Protein AF-A0A946VDC5-F1 (afdb_monomer)

Structure (mmCIF, N/CA/C/O backbone):
data_AF-A0A946VDC5-F1
#
_entry.id   AF-A0A946VDC5-F1
#
loop_
_atom_site.group_PDB
_atom_site.id
_atom_site.type_symbol
_atom_site.label_atom_id
_atom_site.label_alt_id
_atom_site.label_comp_id
_atom_site.label_asym_id
_atom_site.label_entity_id
_atom_site.label_seq_id
_atom_site.pdbx_PDB_ins_code
_atom_site.Cartn_x
_atom_site.Cartn_y
_atom_site.Cartn_z
_atom_site.occupancy
_atom_site.B_iso_or_equiv
_atom_site.auth_seq_id
_atom_site.auth_comp_id
_atom_site.auth_asym_id
_atom_site.auth_atom_id
_atom_site.pdbx_PDB_model_num
ATOM 1 N N . MET A 1 1 ? 61.699 47.062 -9.797 1.00 37.25 1 MET A N 1
ATOM 2 C CA . MET A 1 1 ? 61.789 45.603 -10.029 1.00 37.25 1 MET A CA 1
ATOM 3 C C . MET A 1 1 ? 60.376 45.129 -10.328 1.00 37.25 1 MET A C 1
ATOM 5 O O . MET A 1 1 ? 59.584 45.010 -9.405 1.00 37.25 1 MET A O 1
ATOM 9 N N . ASN A 1 2 ? 60.019 44.989 -11.607 1.00 39.00 2 ASN A N 1
ATOM 10 C CA . ASN A 1 2 ? 58.638 44.727 -12.025 1.00 39.00 2 ASN A CA 1
ATOM 11 C C . ASN A 1 2 ? 58.516 43.249 -12.410 1.00 39.00 2 ASN A C 1
ATOM 13 O O . ASN A 1 2 ? 58.956 42.855 -13.488 1.00 39.00 2 ASN A O 1
ATOM 17 N N . ASN A 1 3 ? 57.945 42.431 -11.525 1.00 44.50 3 ASN A N 1
ATOM 18 C CA . ASN A 1 3 ? 57.662 41.027 -11.818 1.00 44.50 3 ASN A CA 1
ATOM 19 C C . ASN A 1 3 ? 56.401 40.931 -12.686 1.00 44.50 3 ASN A C 1
ATOM 21 O O . ASN A 1 3 ? 55.282 41.086 -12.205 1.00 44.50 3 ASN A O 1
ATOM 25 N N . SER A 1 4 ? 56.595 40.684 -13.982 1.00 39.22 4 SER A N 1
ATOM 26 C CA . SER A 1 4 ? 55.521 40.372 -14.924 1.00 39.22 4 SER A CA 1
ATOM 27 C C . SER A 1 4 ? 55.110 38.909 -14.742 1.00 39.22 4 SER A C 1
ATOM 29 O O . SER A 1 4 ? 55.832 37.992 -15.138 1.00 39.22 4 SER A O 1
ATOM 31 N N . VAL A 1 5 ? 53.964 38.681 -14.097 1.00 51.84 5 VAL A N 1
ATOM 32 C CA . VAL A 1 5 ? 53.366 37.347 -13.970 1.00 51.84 5 VAL A CA 1
ATOM 33 C C . VAL A 1 5 ? 52.795 36.960 -15.332 1.00 51.84 5 VAL A C 1
ATOM 35 O O . VAL A 1 5 ? 51.752 37.462 -15.749 1.00 51.84 5 VAL A O 1
ATOM 38 N N . LYS A 1 6 ? 53.490 36.074 -16.050 1.00 48.25 6 LYS A N 1
ATOM 39 C CA . LYS A 1 6 ? 52.964 35.464 -17.274 1.00 48.25 6 LYS A CA 1
ATOM 40 C C . LYS A 1 6 ? 51.801 34.552 -16.887 1.00 48.25 6 LYS A C 1
ATOM 42 O O . LYS A 1 6 ? 52.015 33.469 -16.350 1.00 48.25 6 LYS A O 1
ATOM 47 N N . GLN A 1 7 ? 50.573 34.992 -17.146 1.00 50.19 7 GLN A N 1
ATOM 48 C CA . GLN A 1 7 ? 49.393 34.138 -17.051 1.00 50.19 7 GLN A CA 1
ATOM 49 C C . GLN A 1 7 ? 49.477 33.081 -18.153 1.00 50.19 7 GLN A C 1
ATOM 51 O O . GLN A 1 7 ? 49.134 33.327 -19.308 1.00 50.19 7 GLN A O 1
ATOM 56 N N . GLN A 1 8 ? 49.985 31.903 -17.806 1.00 52.81 8 GLN A N 1
ATOM 57 C CA . GLN A 1 8 ? 49.934 30.746 -18.681 1.00 52.81 8 GLN A CA 1
ATOM 58 C C . GLN A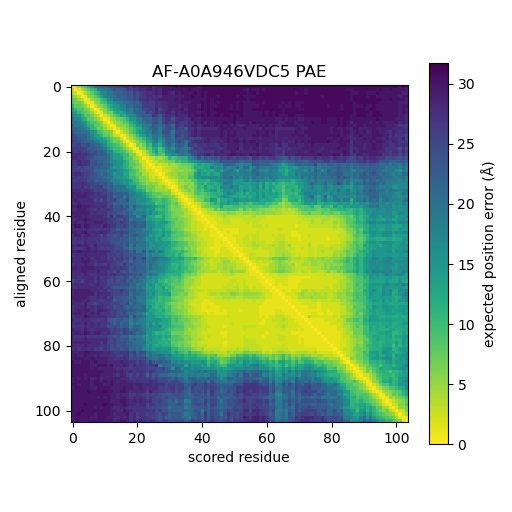 1 8 ? 48.535 30.147 -18.553 1.00 52.81 8 GLN A C 1
ATOM 60 O O . GLN A 1 8 ? 48.248 29.362 -17.653 1.00 52.81 8 GLN A O 1
ATOM 65 N N . THR A 1 9 ? 47.630 30.577 -19.427 1.00 52.41 9 THR A N 1
ATOM 66 C CA . THR A 1 9 ? 46.324 29.946 -19.587 1.00 52.41 9 THR A CA 1
ATOM 67 C C . THR A 1 9 ? 46.551 28.505 -20.030 1.00 52.41 9 THR A C 1
ATOM 69 O O . THR A 1 9 ? 46.950 28.237 -21.165 1.00 52.41 9 THR A O 1
ATOM 72 N N . ALA A 1 10 ? 46.334 27.557 -19.117 1.00 56.66 10 ALA A N 1
ATOM 73 C CA . ALA A 1 10 ? 46.236 26.150 -19.464 1.00 56.66 10 ALA A CA 1
ATOM 74 C C . ALA A 1 10 ? 45.034 25.999 -20.403 1.00 56.66 10 ALA A C 1
ATOM 76 O O . ALA A 1 10 ? 43.876 25.975 -19.988 1.00 56.66 10 ALA A O 1
ATOM 77 N N . ARG A 1 11 ? 45.308 25.996 -21.707 1.00 54.72 11 ARG A N 1
ATOM 78 C CA . ARG A 1 11 ? 44.316 25.742 -22.742 1.00 54.72 11 ARG A CA 1
ATOM 79 C C . ARG A 1 11 ? 43.963 24.265 -22.629 1.00 54.72 11 ARG A C 1
ATOM 81 O O . ARG A 1 11 ? 44.677 23.427 -23.171 1.00 54.72 11 ARG A O 1
ATOM 88 N N . ASN A 1 12 ? 42.911 23.951 -21.877 1.00 59.16 12 ASN A N 1
ATOM 89 C CA . ASN A 1 12 ? 42.345 22.607 -21.830 1.00 59.16 12 ASN A CA 1
ATOM 90 C C . ASN A 1 12 ? 41.986 22.215 -23.270 1.00 59.16 12 ASN A C 1
ATOM 92 O O . ASN A 1 12 ? 41.022 22.719 -23.846 1.00 59.16 12 ASN A O 1
ATOM 96 N N . ARG A 1 13 ? 42.836 21.402 -23.904 1.00 56.50 13 ARG A N 1
ATOM 97 C CA . ARG A 1 13 ? 42.658 20.945 -25.284 1.00 56.50 13 ARG A CA 1
ATOM 98 C C . ARG A 1 13 ? 41.669 19.786 -25.257 1.00 56.50 13 ARG A C 1
ATOM 100 O O . ARG A 1 13 ? 42.049 18.637 -25.071 1.00 56.50 13 ARG A O 1
ATOM 107 N N . PHE A 1 14 ? 40.392 20.103 -25.439 1.00 57.94 14 PHE A N 1
ATOM 108 C CA . PHE A 1 14 ? 39.330 19.102 -25.586 1.00 57.94 14 PHE A CA 1
ATOM 109 C C . PHE A 1 14 ? 39.381 18.376 -26.942 1.00 57.94 14 PHE A C 1
ATOM 111 O O . PHE A 1 14 ? 38.714 17.366 -27.117 1.00 57.94 14 PHE A O 1
ATOM 118 N N . GLU A 1 15 ? 40.212 18.842 -27.880 1.00 59.44 15 GLU A N 1
ATOM 119 C CA . GLU A 1 15 ? 40.363 18.309 -29.246 1.00 59.44 15 GLU A CA 1
ATOM 120 C C . GLU A 1 15 ? 40.812 16.833 -29.304 1.00 59.44 15 GLU A C 1
ATOM 122 O O . GLU A 1 15 ? 40.654 16.189 -30.335 1.00 59.44 15 GLU A O 1
ATOM 127 N N . GLY A 1 16 ? 41.362 16.287 -28.210 1.00 54.44 16 GLY A N 1
ATOM 128 C CA . GLY A 1 16 ? 41.743 14.872 -28.089 1.00 54.44 16 GLY A CA 1
ATOM 129 C C . GLY A 1 16 ? 40.732 13.998 -27.342 1.00 54.44 16 GLY A C 1
ATOM 130 O O . GLY A 1 16 ? 40.897 12.780 -27.295 1.00 54.44 16 GLY A O 1
ATOM 131 N N . LEU A 1 17 ? 39.681 14.586 -26.764 1.00 57.97 17 LEU A N 1
ATOM 132 C CA . LEU A 1 17 ? 38.587 13.839 -26.151 1.00 57.97 17 LEU A CA 1
ATOM 133 C C . LEU A 1 17 ? 37.594 13.471 -27.249 1.00 57.97 17 LEU A C 1
ATOM 135 O O . LEU A 1 17 ? 36.460 13.941 -27.281 1.00 57.97 17 LEU A O 1
ATOM 139 N N . ASN A 1 18 ? 38.038 12.601 -28.158 1.00 53.19 18 ASN A N 1
ATOM 140 C CA . ASN A 1 18 ? 37.110 11.763 -28.894 1.00 53.19 18 ASN A CA 1
ATOM 141 C C . ASN A 1 18 ? 36.361 10.953 -27.837 1.00 53.19 18 ASN A C 1
ATOM 143 O O . ASN A 1 18 ? 36.838 9.914 -27.380 1.00 53.19 18 ASN A O 1
ATOM 147 N N . TRP A 1 19 ? 35.197 11.447 -27.422 1.00 52.00 19 TRP A N 1
ATOM 148 C CA . TRP A 1 19 ? 34.169 10.610 -26.839 1.00 52.00 19 TRP A CA 1
ATOM 149 C C . TRP A 1 19 ? 33.765 9.631 -27.939 1.00 52.00 19 TRP A C 1
ATOM 151 O O . TRP A 1 19 ? 32.825 9.855 -28.698 1.00 52.00 19 TRP A O 1
ATOM 161 N N . ILE A 1 20 ? 34.561 8.572 -28.096 1.00 60.50 20 ILE A N 1
ATOM 162 C CA . ILE A 1 20 ? 34.152 7.387 -28.824 1.00 60.50 20 ILE A CA 1
ATOM 163 C C . ILE A 1 20 ? 32.950 6.927 -28.022 1.00 60.50 20 ILE A C 1
ATOM 165 O O . ILE A 1 20 ? 33.117 6.483 -26.887 1.00 60.50 20 ILE A O 1
ATOM 169 N N . ALA A 1 21 ? 31.752 7.133 -28.568 1.00 58.38 21 ALA A N 1
ATOM 170 C CA . ALA A 1 21 ? 30.539 6.547 -28.038 1.00 58.38 21 ALA A CA 1
ATOM 171 C C . ALA A 1 21 ? 30.785 5.037 -28.029 1.00 58.38 21 ALA A C 1
ATOM 173 O O . ALA A 1 21 ? 30.659 4.360 -29.049 1.00 58.38 21 ALA A O 1
ATOM 174 N N . THR A 1 22 ? 31.280 4.535 -26.902 1.00 65.50 22 THR A N 1
ATOM 175 C CA . THR A 1 22 ? 31.483 3.120 -26.667 1.00 65.50 22 THR A CA 1
ATOM 176 C C . THR A 1 22 ? 30.107 2.510 -26.858 1.00 65.50 22 THR A C 1
ATOM 178 O O . THR A 1 22 ? 29.144 2.938 -26.224 1.00 65.50 22 THR A O 1
ATOM 181 N N . GLY A 1 23 ? 29.988 1.629 -27.856 1.00 70.38 23 GLY A N 1
ATOM 182 C CA . GLY A 1 23 ? 28.704 1.078 -28.275 1.00 70.38 23 GLY A CA 1
ATOM 183 C C . GLY A 1 23 ? 27.911 0.522 -27.093 1.00 70.38 23 GLY A C 1
ATOM 184 O O . GLY A 1 23 ? 28.498 0.199 -26.059 1.00 70.38 23 GLY A O 1
ATOM 185 N N . ALA A 1 24 ? 26.590 0.414 -27.270 1.00 72.38 24 ALA A N 1
ATOM 186 C CA . ALA A 1 24 ? 25.642 0.015 -26.230 1.00 72.38 24 ALA A CA 1
ATOM 187 C C . ALA A 1 24 ? 26.227 -1.065 -25.308 1.00 72.38 24 ALA A C 1
ATOM 189 O O . ALA A 1 24 ? 26.544 -2.184 -25.740 1.00 72.38 24 ALA A O 1
ATOM 190 N N . LEU A 1 25 ? 26.399 -0.703 -24.036 1.00 77.12 25 LEU A N 1
ATOM 191 C CA . LEU A 1 25 ? 26.896 -1.615 -23.025 1.00 77.12 25 LEU A CA 1
ATOM 192 C C . LEU A 1 25 ? 25.894 -2.768 -22.895 1.00 77.12 25 LEU A C 1
ATOM 194 O O . LEU A 1 25 ? 24.705 -2.592 -23.162 1.00 77.12 25 LEU A O 1
ATOM 198 N N . PRO A 1 26 ? 26.312 -3.961 -22.444 1.00 77.69 26 PRO A N 1
ATOM 199 C CA . PRO A 1 26 ? 25.386 -5.077 -22.251 1.00 77.69 26 PRO A CA 1
ATOM 200 C C . PRO A 1 26 ? 24.148 -4.726 -21.407 1.00 77.69 26 PRO A C 1
ATOM 202 O O . PRO A 1 26 ? 23.073 -5.258 -21.664 1.00 77.69 26 PRO A O 1
ATOM 205 N N . ARG A 1 27 ? 24.279 -3.788 -20.458 1.00 73.19 27 ARG A N 1
ATOM 206 C CA . ARG A 1 27 ? 23.171 -3.274 -19.633 1.00 73.19 27 ARG A CA 1
ATOM 207 C C . ARG A 1 27 ? 22.124 -2.468 -20.416 1.00 73.19 27 ARG A C 1
ATOM 209 O O . ARG A 1 27 ? 21.004 -2.350 -19.946 1.00 73.19 27 ARG A O 1
ATOM 216 N N . ASP A 1 28 ? 22.489 -1.918 -21.573 1.00 77.50 28 ASP A N 1
ATOM 217 C CA . ASP A 1 28 ? 21.620 -1.087 -22.415 1.00 77.50 28 ASP A CA 1
ATOM 218 C C . ASP A 1 28 ? 20.801 -1.948 -23.397 1.00 77.50 28 ASP A C 1
ATOM 220 O O . ASP A 1 28 ? 19.884 -1.462 -24.051 1.00 77.50 28 ASP A O 1
ATOM 224 N N . ARG A 1 29 ? 21.130 -3.244 -23.520 1.00 80.69 29 ARG A N 1
ATOM 225 C CA . ARG A 1 29 ? 20.476 -4.173 -24.459 1.00 80.69 29 ARG A CA 1
ATOM 226 C C . ARG A 1 29 ? 19.086 -4.610 -24.015 1.00 80.69 29 ARG A C 1
ATOM 228 O O . ARG A 1 29 ? 18.318 -5.102 -24.835 1.00 80.69 29 ARG A O 1
ATOM 235 N N . ALA A 1 30 ? 18.787 -4.491 -22.727 1.00 75.81 30 ALA A N 1
ATOM 236 C CA . ALA A 1 30 ? 17.503 -4.865 -22.169 1.00 75.81 30 ALA A CA 1
ATOM 237 C C . ALA A 1 30 ? 17.196 -4.015 -20.940 1.00 75.81 30 ALA A C 1
ATOM 239 O O . ALA A 1 30 ? 18.085 -3.623 -20.185 1.00 75.81 30 ALA A O 1
ATOM 240 N N . GLN A 1 31 ? 15.910 -3.770 -20.731 1.00 73.69 31 GLN A N 1
ATOM 241 C CA . GLN A 1 31 ? 15.409 -3.081 -19.555 1.00 73.69 31 GLN A CA 1
ATOM 242 C C . GLN A 1 31 ? 15.784 -3.854 -18.278 1.00 73.69 31 GLN A C 1
ATOM 244 O O . GLN A 1 31 ? 15.753 -5.088 -18.238 1.00 73.69 31 GLN A O 1
ATOM 249 N N . SER A 1 32 ? 16.159 -3.133 -17.218 1.00 73.31 32 SER A N 1
ATOM 250 C CA . SER A 1 32 ? 16.583 -3.754 -15.959 1.00 73.31 32 SER A CA 1
ATOM 251 C C . SER A 1 32 ? 15.435 -4.486 -15.275 1.00 73.31 32 SER A C 1
ATOM 253 O O . SER A 1 32 ? 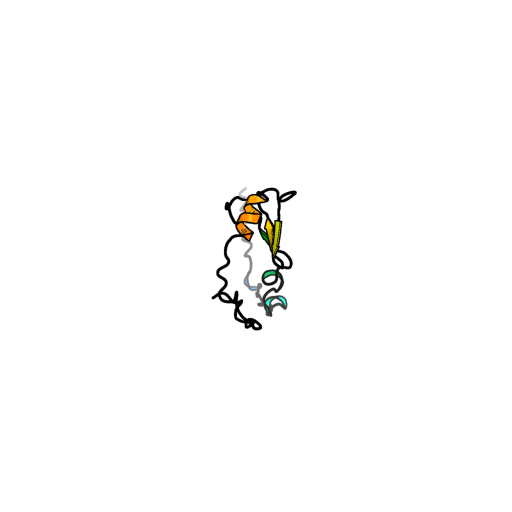14.548 -3.866 -14.701 1.00 73.31 32 SER A O 1
ATOM 255 N N . ARG A 1 33 ? 15.506 -5.818 -15.246 1.00 69.38 33 ARG A N 1
ATOM 256 C CA . ARG A 1 33 ? 14.469 -6.673 -14.643 1.00 69.38 33 ARG A CA 1
ATOM 257 C C . ARG A 1 33 ? 14.237 -6.379 -13.161 1.00 69.38 33 ARG A C 1
ATOM 259 O O . ARG A 1 33 ? 13.100 -6.306 -12.731 1.00 69.38 33 ARG A O 1
ATOM 266 N N . ARG A 1 34 ? 15.298 -6.084 -12.400 1.00 64.56 34 ARG A N 1
ATOM 267 C CA . ARG A 1 34 ? 15.212 -5.767 -10.959 1.00 64.56 34 ARG A CA 1
ATOM 268 C C . ARG A 1 34 ? 14.332 -4.561 -10.619 1.00 64.56 34 ARG A C 1
ATOM 270 O O . ARG A 1 34 ? 13.798 -4.517 -9.520 1.00 64.56 34 ARG A O 1
ATOM 277 N N . LEU A 1 35 ? 14.204 -3.591 -11.526 1.00 67.75 35 LEU A N 1
ATOM 278 C CA . LEU A 1 35 ? 13.345 -2.424 -11.305 1.00 67.75 35 LEU A CA 1
ATOM 279 C C . LEU A 1 35 ? 11.867 -2.735 -11.589 1.00 67.75 35 LEU A C 1
ATOM 281 O O . LEU A 1 35 ? 10.992 -2.096 -11.019 1.00 67.75 35 LEU A O 1
ATOM 285 N N . HIS A 1 36 ? 11.591 -3.711 -12.457 1.00 64.31 36 HIS A N 1
ATOM 286 C CA . HIS A 1 36 ? 10.239 -4.020 -12.941 1.00 64.31 36 HIS A CA 1
ATOM 287 C C . HIS A 1 36 ? 9.679 -5.339 -12.398 1.00 64.31 36 HIS A C 1
ATOM 289 O O . HIS A 1 36 ? 8.504 -5.629 -12.578 1.00 64.31 36 HIS A O 1
ATOM 295 N N . GLU A 1 37 ? 10.505 -6.118 -11.701 1.00 70.50 37 GLU A N 1
ATOM 296 C CA . GLU A 1 37 ? 10.145 -7.372 -11.045 1.00 70.50 37 GLU A CA 1
ATOM 297 C C . GLU A 1 37 ? 10.660 -7.358 -9.587 1.00 70.50 37 GLU A C 1
ATOM 299 O O . GLU A 1 37 ? 11.494 -8.194 -9.233 1.00 70.50 37 GLU A O 1
ATOM 304 N N . PRO A 1 38 ? 10.233 -6.412 -8.722 1.00 73.19 38 PRO A N 1
ATOM 305 C CA . PRO A 1 38 ? 10.664 -6.401 -7.325 1.00 73.19 38 PRO A CA 1
ATOM 306 C C . PRO A 1 38 ? 10.302 -7.723 -6.632 1.00 73.19 38 PRO A C 1
ATOM 308 O O . PRO A 1 38 ? 9.234 -8.290 -6.871 1.00 73.19 38 PRO A O 1
ATOM 311 N N . ASP A 1 39 ? 11.203 -8.234 -5.789 1.00 81.81 39 ASP A N 1
ATOM 312 C CA . ASP A 1 39 ? 11.022 -9.506 -5.069 1.00 81.81 39 ASP A CA 1
ATOM 313 C C . ASP A 1 39 ? 10.090 -9.368 -3.861 1.00 81.81 39 ASP A C 1
ATOM 315 O O . ASP A 1 39 ? 9.377 -10.309 -3.511 1.00 81.81 39 ASP A O 1
ATOM 319 N N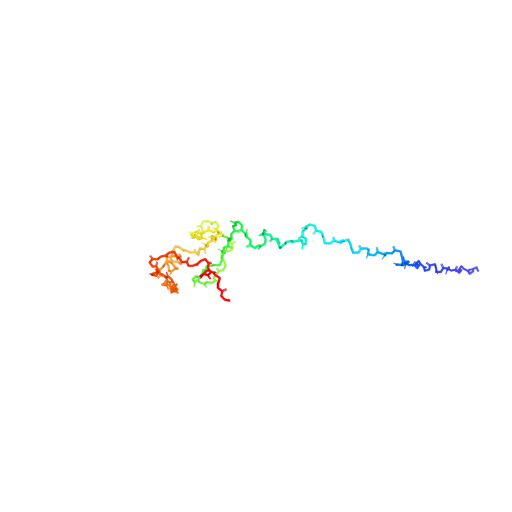 . HIS A 1 40 ? 10.072 -8.184 -3.248 1.00 84.31 40 HIS A N 1
ATOM 320 C CA . HIS A 1 40 ? 9.251 -7.866 -2.092 1.00 84.31 40 HIS A CA 1
ATOM 321 C C . HIS A 1 40 ? 8.895 -6.376 -2.081 1.00 84.31 40 HIS A C 1
ATOM 323 O O . HIS A 1 40 ? 9.749 -5.528 -2.344 1.00 84.31 40 HIS A O 1
ATOM 329 N N . MET A 1 41 ? 7.637 -6.066 -1.778 1.00 88.50 41 MET A N 1
ATOM 330 C CA . MET A 1 41 ? 7.116 -4.713 -1.611 1.00 88.50 41 MET A CA 1
ATOM 331 C C . MET A 1 41 ? 6.495 -4.585 -0.223 1.00 88.50 41 MET A C 1
ATOM 333 O O . MET A 1 41 ? 5.849 -5.515 0.258 1.00 88.50 41 MET A O 1
ATOM 337 N N . ILE A 1 42 ? 6.676 -3.430 0.410 1.00 91.69 42 ILE A N 1
ATOM 338 C CA . ILE A 1 42 ? 6.100 -3.123 1.720 1.00 91.69 42 ILE A CA 1
ATOM 339 C C . ILE A 1 42 ? 5.274 -1.851 1.585 1.00 91.69 42 ILE A C 1
ATOM 341 O O . ILE A 1 42 ? 5.768 -0.853 1.063 1.00 91.69 42 ILE A O 1
ATOM 345 N N . ASN A 1 43 ? 4.039 -1.893 2.074 1.00 91.00 43 ASN A N 1
ATOM 346 C CA . ASN A 1 43 ? 3.200 -0.723 2.268 1.00 91.00 43 ASN A CA 1
ATOM 347 C C . ASN A 1 43 ? 3.064 -0.437 3.770 1.00 91.00 43 ASN A C 1
ATOM 349 O O . ASN A 1 43 ? 2.565 -1.279 4.517 1.00 91.00 43 ASN A O 1
ATOM 353 N N . THR A 1 44 ? 3.530 0.738 4.197 1.00 94.75 44 THR A N 1
ATOM 354 C CA . THR A 1 44 ? 3.450 1.222 5.587 1.00 94.75 44 THR A CA 1
ATOM 355 C C . THR A 1 44 ? 2.264 2.147 5.821 1.00 94.75 44 THR A C 1
ATOM 357 O O . THR A 1 44 ? 2.025 2.541 6.955 1.00 94.75 44 THR A O 1
ATOM 360 N N . ILE A 1 45 ? 1.528 2.510 4.771 1.00 95.19 45 ILE A N 1
ATOM 361 C CA . ILE A 1 45 ? 0.349 3.358 4.882 1.00 95.19 45 ILE A CA 1
ATOM 362 C C . ILE A 1 45 ? -0.862 2.455 5.077 1.00 95.19 45 ILE A C 1
ATOM 364 O O . ILE A 1 45 ? -1.145 1.615 4.2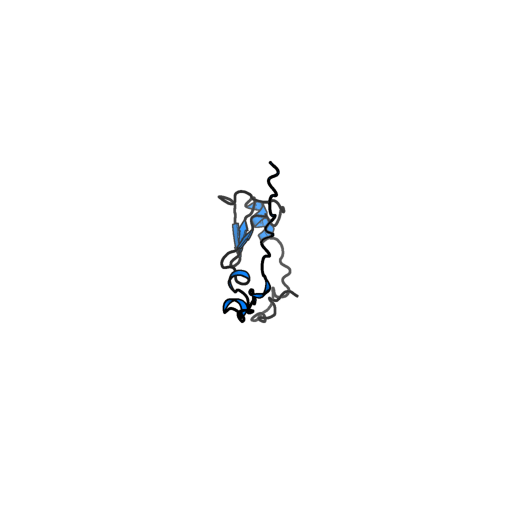15 1.00 95.19 45 ILE A O 1
ATOM 368 N N . ASP A 1 46 ? -1.580 2.653 6.182 1.00 93.75 46 ASP A N 1
ATOM 369 C CA . ASP A 1 46 ? -2.838 1.959 6.426 1.00 93.75 46 ASP A CA 1
ATOM 370 C C . ASP A 1 46 ? -3.826 2.327 5.304 1.00 93.75 46 ASP A C 1
ATOM 372 O O . ASP A 1 46 ? -4.139 3.506 5.114 1.00 93.75 46 ASP A O 1
ATOM 376 N N . PRO A 1 47 ? -4.306 1.352 4.518 1.00 92.12 47 PRO A N 1
ATOM 377 C CA . PRO A 1 47 ? -5.151 1.625 3.361 1.00 92.12 47 PRO A CA 1
ATOM 378 C C . PRO A 1 47 ? -6.560 2.107 3.736 1.00 92.12 47 PRO A C 1
ATOM 380 O O . PRO A 1 47 ? -7.258 2.631 2.871 1.00 92.12 47 PRO A O 1
ATOM 383 N N . VAL A 1 48 ? -6.991 1.930 4.989 1.00 93.81 48 VAL A N 1
ATOM 384 C CA . VAL A 1 48 ? -8.305 2.365 5.479 1.00 93.81 48 VAL A CA 1
ATOM 385 C C . VAL A 1 48 ? -8.244 3.794 6.007 1.00 93.81 48 VAL A C 1
ATOM 387 O O . VAL A 1 48 ? -9.115 4.600 5.681 1.00 93.81 48 VAL A O 1
ATOM 390 N N . THR A 1 49 ? -7.227 4.128 6.805 1.00 93.38 49 THR A N 1
ATOM 391 C CA . THR A 1 49 ? -7.116 5.454 7.444 1.00 93.38 49 THR A CA 1
ATOM 392 C C . THR A 1 49 ? -6.235 6.431 6.665 1.00 93.38 49 THR A C 1
ATOM 394 O O . THR A 1 49 ? -6.387 7.645 6.800 1.00 93.38 49 THR A O 1
ATOM 397 N N . GLY A 1 50 ? -5.329 5.929 5.822 1.00 93.25 50 GLY A N 1
ATOM 398 C CA . GLY A 1 50 ? -4.354 6.721 5.069 1.00 93.25 50 GLY A CA 1
ATOM 399 C C . GLY A 1 50 ? -3.165 7.204 5.904 1.00 93.25 50 GLY A C 1
ATOM 400 O O . GLY A 1 50 ? -2.368 8.016 5.429 1.00 93.25 50 GLY A O 1
ATOM 401 N N . HIS A 1 51 ? -3.039 6.744 7.146 1.00 94.44 51 HIS A N 1
ATOM 402 C CA . HIS A 1 51 ? -1.950 7.129 8.031 1.00 94.44 51 HIS A CA 1
ATOM 403 C C . HIS A 1 51 ? -0.691 6.291 7.812 1.00 94.44 51 HIS A C 1
ATOM 405 O O . HIS A 1 51 ? -0.749 5.096 7.530 1.00 94.44 51 HIS A O 1
ATOM 411 N N . ASP A 1 52 ? 0.465 6.932 7.985 1.00 94.25 52 ASP A N 1
ATOM 412 C CA . ASP A 1 52 ? 1.768 6.285 7.855 1.00 94.25 52 ASP A CA 1
ATOM 413 C C . ASP A 1 52 ? 2.219 5.630 9.169 1.00 94.25 52 ASP A C 1
ATOM 415 O O . ASP A 1 52 ? 2.474 6.297 10.182 1.00 94.25 52 ASP A O 1
ATOM 419 N N . ILE A 1 53 ? 2.376 4.309 9.127 1.00 92.31 53 ILE A N 1
ATOM 420 C CA . ILE A 1 53 ? 2.852 3.471 10.222 1.00 92.31 53 ILE A CA 1
ATOM 421 C C . ILE A 1 53 ? 4.382 3.498 10.211 1.00 92.31 53 ILE A C 1
ATOM 423 O O . ILE A 1 53 ? 5.060 2.645 9.637 1.00 92.31 53 ILE A O 1
ATOM 427 N N . ARG A 1 54 ? 4.947 4.498 10.894 1.00 89.44 54 ARG A N 1
ATOM 428 C CA . ARG A 1 54 ? 6.406 4.712 10.970 1.00 89.44 54 ARG A CA 1
ATOM 429 C C . ARG A 1 54 ? 7.183 3.505 11.507 1.00 89.44 54 ARG A C 1
ATOM 431 O O . ARG A 1 54 ? 8.339 3.312 11.141 1.00 89.44 54 ARG A O 1
ATOM 438 N N . ASN A 1 55 ? 6.582 2.732 12.415 1.00 90.75 55 ASN A N 1
ATOM 439 C CA . ASN A 1 55 ? 7.165 1.515 12.972 1.00 90.75 55 ASN A CA 1
ATOM 440 C C . ASN A 1 55 ? 6.213 0.344 12.748 1.00 90.75 55 ASN A C 1
ATOM 442 O O . ASN A 1 55 ? 5.229 0.210 13.457 1.00 90.75 55 ASN A O 1
ATOM 446 N N . VAL A 1 56 ? 6.548 -0.525 11.802 1.00 89.38 56 VAL A N 1
ATOM 447 C CA . VAL A 1 56 ? 5.728 -1.685 11.431 1.00 89.38 56 VAL A CA 1
ATOM 448 C C . VAL A 1 56 ? 5.824 -2.859 12.415 1.00 89.38 56 VAL A C 1
ATOM 450 O O . VAL A 1 56 ? 5.058 -3.818 12.327 1.00 89.38 56 VAL A O 1
ATOM 453 N N . MET A 1 57 ? 6.776 -2.829 13.352 1.00 91.00 57 MET A N 1
ATOM 454 C CA . MET A 1 57 ? 6.997 -3.940 14.278 1.00 91.00 57 MET A CA 1
ATOM 455 C C . MET A 1 57 ? 5.830 -4.077 15.256 1.00 91.00 57 MET A C 1
ATOM 457 O O . MET A 1 57 ? 5.565 -3.172 16.041 1.00 91.00 57 MET A O 1
ATOM 461 N N . GLY A 1 58 ? 5.178 -5.242 15.242 1.00 89.50 58 GLY A N 1
ATOM 462 C CA . GLY A 1 58 ? 4.042 -5.545 16.118 1.00 89.50 58 GLY A CA 1
ATOM 463 C C . GLY A 1 58 ? 2.687 -5.073 15.586 1.00 89.50 58 GLY A C 1
ATOM 464 O O . GLY A 1 58 ? 1.680 -5.327 16.238 1.00 89.50 58 GLY A O 1
ATOM 465 N N . HIS A 1 59 ? 2.654 -4.439 14.412 1.00 93.31 59 HIS A N 1
ATOM 466 C CA . HIS A 1 59 ? 1.410 -4.090 13.739 1.00 93.31 59 HIS A CA 1
ATOM 467 C C . HIS A 1 59 ? 0.843 -5.282 12.951 1.00 93.31 59 HIS A C 1
ATOM 469 O O . HIS A 1 59 ? 1.613 -6.083 12.397 1.00 93.31 59 HIS A O 1
ATOM 475 N N . PRO A 1 60 ? -0.493 -5.407 12.880 1.00 95.38 60 PRO A N 1
ATOM 476 C CA . PRO A 1 60 ? -1.138 -6.381 12.014 1.00 95.38 60 PRO A CA 1
ATOM 477 C C . PRO A 1 60 ? -0.753 -6.143 10.556 1.00 95.38 60 PRO A C 1
ATOM 479 O O . PRO A 1 60 ? -0.488 -5.015 10.129 1.00 95.38 60 PRO A O 1
ATOM 482 N N . HIS A 1 61 ? -0.679 -7.228 9.789 1.00 94.69 61 HIS A N 1
ATOM 483 C CA . HIS A 1 61 ? -0.293 -7.165 8.387 1.00 94.69 61 HIS A CA 1
ATOM 484 C C . HIS A 1 61 ? -0.983 -8.238 7.553 1.00 94.69 61 HIS A C 1
ATOM 486 O O . HIS A 1 61 ? -1.256 -9.346 8.014 1.00 94.69 61 HIS A O 1
ATOM 492 N N . LEU A 1 62 ? -1.189 -7.910 6.282 1.00 94.00 62 LEU A N 1
ATOM 493 C CA . LEU A 1 62 ? -1.691 -8.808 5.256 1.00 94.00 62 LEU A CA 1
ATOM 494 C C . LEU A 1 62 ? -0.618 -8.994 4.189 1.00 94.00 62 LEU A C 1
ATOM 496 O O . LEU A 1 62 ? 0.012 -8.032 3.751 1.00 94.00 62 LEU A O 1
ATOM 500 N N . ARG A 1 63 ? -0.423 -10.234 3.741 1.00 92.19 63 ARG A N 1
ATOM 501 C CA . ARG A 1 63 ? 0.472 -10.537 2.626 1.00 92.19 63 ARG A CA 1
ATOM 502 C C . ARG A 1 63 ? -0.339 -10.865 1.378 1.00 92.19 63 ARG A C 1
ATOM 504 O O . ARG A 1 63 ? -1.038 -11.873 1.354 1.00 92.19 63 ARG A O 1
ATOM 511 N N . ASP A 1 64 ? -0.173 -10.049 0.346 1.00 85.12 64 ASP A N 1
ATOM 512 C CA . ASP A 1 64 ? -0.750 -10.229 -0.983 1.00 85.12 64 ASP A CA 1
ATOM 513 C C . ASP A 1 64 ? 0.374 -10.443 -2.011 1.00 85.12 64 ASP A C 1
ATOM 515 O O . ASP A 1 64 ? 1.058 -9.518 -2.458 1.00 85.12 64 ASP A O 1
ATOM 519 N N . GLY A 1 65 ? 0.661 -11.712 -2.309 1.00 86.69 65 GLY A N 1
ATOM 520 C CA . GLY A 1 65 ? 1.776 -12.099 -3.172 1.00 86.69 65 GLY A CA 1
ATOM 521 C C . GLY A 1 65 ? 3.134 -11.590 -2.661 1.00 86.69 65 GLY A C 1
ATOM 522 O O . GLY A 1 65 ? 3.677 -12.086 -1.664 1.00 86.69 65 GLY A O 1
ATOM 523 N N . LYS A 1 66 ? 3.717 -10.629 -3.390 1.00 88.50 66 LYS A N 1
ATOM 524 C CA . LYS A 1 66 ? 4.997 -9.984 -3.043 1.00 88.50 66 LYS A CA 1
ATOM 525 C C . LYS A 1 66 ? 4.832 -8.743 -2.161 1.00 88.50 66 LYS A C 1
ATOM 527 O O . LYS A 1 66 ? 5.830 -8.275 -1.610 1.00 88.50 66 LYS A O 1
ATOM 532 N N . LEU A 1 67 ? 3.610 -8.231 -2.029 1.00 89.56 67 LEU A N 1
ATOM 533 C CA . LEU A 1 67 ? 3.272 -7.060 -1.235 1.00 89.56 67 LEU A CA 1
ATOM 534 C C . LEU A 1 67 ? 2.899 -7.475 0.193 1.00 89.56 67 LEU A C 1
ATOM 536 O O . LEU A 1 67 ? 2.062 -8.350 0.397 1.00 89.56 67 LEU A O 1
ATOM 540 N N . THR A 1 68 ? 3.496 -6.823 1.183 1.00 94.31 68 THR A N 1
ATOM 541 C CA . THR A 1 68 ? 3.024 -6.853 2.570 1.00 94.31 68 THR A CA 1
ATOM 542 C C . THR A 1 68 ? 2.426 -5.496 2.910 1.00 94.31 68 THR A C 1
ATOM 544 O O . THR A 1 68 ? 3.088 -4.473 2.747 1.00 94.31 68 THR A O 1
ATOM 547 N N . ILE A 1 69 ? 1.183 -5.495 3.377 1.00 94.62 69 ILE A N 1
ATOM 548 C CA . ILE A 1 69 ? 0.419 -4.312 3.771 1.00 94.62 69 ILE A CA 1
ATOM 549 C C . ILE A 1 69 ? 0.319 -4.308 5.292 1.00 94.62 69 ILE A C 1
ATOM 551 O O . ILE A 1 69 ? -0.169 -5.281 5.863 1.00 94.62 69 ILE A O 1
ATOM 555 N N . TYR A 1 70 ? 0.786 -3.243 5.938 1.00 96.25 70 TYR A N 1
ATOM 556 C CA . TYR A 1 70 ? 0.646 -3.049 7.381 1.00 96.25 70 TYR A CA 1
ATOM 557 C C . TYR A 1 70 ? -0.590 -2.214 7.714 1.00 96.25 70 TYR A C 1
ATOM 559 O O . TYR A 1 70 ? -0.987 -1.344 6.940 1.00 96.25 70 TYR A O 1
ATOM 567 N N . PHE A 1 71 ? -1.165 -2.477 8.884 1.00 96.38 71 PHE A N 1
ATOM 568 C CA . PHE A 1 71 ? -2.358 -1.807 9.396 1.00 96.38 71 PHE A CA 1
ATOM 569 C C . PHE A 1 71 ? -2.091 -1.212 10.775 1.00 96.38 71 PHE A C 1
ATOM 571 O O . PHE A 1 71 ? -1.318 -1.753 11.569 1.00 96.38 71 PHE A O 1
ATOM 578 N N . GLU A 1 72 ? -2.739 -0.092 11.086 1.00 95.06 72 GLU A N 1
ATOM 579 C CA . GLU A 1 72 ? -2.627 0.534 12.402 1.00 95.06 72 GLU A CA 1
ATOM 580 C C . GLU A 1 72 ? -3.169 -0.395 13.496 1.00 95.06 72 GLU A C 1
ATOM 582 O O . GLU A 1 72 ? -2.604 -0.447 14.590 1.00 95.06 72 GLU A O 1
ATOM 587 N N . SER A 1 73 ? -4.226 -1.158 13.194 1.00 95.00 73 SER A N 1
ATOM 588 C CA . SER A 1 73 ? -4.918 -2.034 14.141 1.00 95.00 73 SER A CA 1
ATOM 589 C C . SER A 1 73 ? -5.597 -3.227 13.454 1.00 95.00 73 SER A C 1
ATOM 591 O O . SER A 1 73 ? -5.765 -3.254 12.237 1.00 95.00 73 SER A O 1
ATOM 593 N N . GLU A 1 74 ? -6.015 -4.221 14.241 1.00 95.62 74 GLU A N 1
ATOM 594 C CA . GLU A 1 74 ? -6.793 -5.366 13.733 1.00 95.62 74 GLU A CA 1
ATOM 595 C C . GLU A 1 74 ? -8.155 -4.920 13.177 1.00 95.62 74 GLU A C 1
ATOM 597 O O . GLU A 1 74 ? -8.680 -5.510 12.238 1.00 95.62 74 GLU A O 1
ATOM 602 N N . GLU A 1 75 ? -8.716 -3.839 13.727 1.00 95.69 75 GLU A N 1
ATOM 603 C CA . GLU A 1 75 ? -9.980 -3.263 13.268 1.00 95.69 75 GLU A CA 1
ATOM 604 C C . GLU A 1 75 ? -9.857 -2.718 11.840 1.00 95.69 75 GLU A C 1
ATOM 606 O O . GLU A 1 75 ? -10.696 -3.018 10.990 1.00 95.69 75 GLU A O 1
ATOM 611 N N . THR A 1 76 ? -8.785 -1.974 11.547 1.00 95.12 76 THR A N 1
ATOM 612 C CA . THR A 1 76 ? -8.551 -1.432 10.200 1.00 95.12 76 THR A CA 1
ATOM 613 C C . THR A 1 76 ? -8.186 -2.531 9.205 1.00 95.12 76 THR A C 1
ATOM 615 O O . THR A 1 76 ? -8.651 -2.505 8.066 1.00 95.12 76 THR A O 1
ATOM 618 N N . MET A 1 77 ? -7.460 -3.564 9.640 1.00 94.19 77 MET A N 1
ATOM 619 C CA . MET A 1 77 ? -7.228 -4.756 8.822 1.00 94.19 77 MET A CA 1
ATOM 620 C C . MET A 1 77 ? -8.536 -5.474 8.467 1.00 94.19 77 MET A C 1
ATOM 622 O O . MET A 1 77 ? -8.752 -5.820 7.303 1.00 94.19 77 MET A O 1
ATOM 626 N N . GLN A 1 78 ? -9.431 -5.674 9.435 1.00 94.50 78 GLN A N 1
ATOM 627 C CA . GLN A 1 78 ? -10.709 -6.336 9.182 1.00 94.50 78 GLN A CA 1
ATOM 628 C C . GLN A 1 78 ? -11.613 -5.492 8.276 1.00 94.50 78 GLN A C 1
ATOM 630 O O . GLN A 1 78 ? -12.179 -6.022 7.323 1.00 94.50 78 GLN A O 1
ATOM 635 N N . ALA A 1 79 ? -11.677 -4.173 8.489 1.00 93.38 79 ALA A N 1
ATOM 636 C CA . ALA A 1 79 ? -12.422 -3.262 7.619 1.00 93.38 79 ALA A CA 1
ATOM 637 C C . ALA A 1 79 ? -11.926 -3.308 6.162 1.00 93.38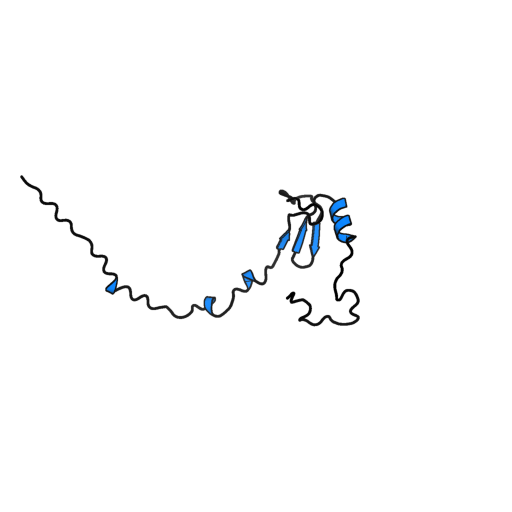 79 ALA A C 1
ATOM 639 O O . ALA A 1 79 ? -12.724 -3.263 5.220 1.00 93.38 79 ALA A O 1
ATOM 640 N N . PHE A 1 80 ? -10.613 -3.447 5.958 1.00 91.94 80 PHE A N 1
ATOM 641 C CA . PHE A 1 80 ? -10.041 -3.653 4.631 1.00 91.94 80 PHE A CA 1
ATOM 642 C C . PHE A 1 80 ? -10.494 -4.981 4.004 1.00 91.94 80 PHE A C 1
ATOM 644 O O . PHE A 1 80 ? -10.909 -4.994 2.847 1.00 91.94 80 PHE A O 1
ATOM 651 N N . LEU A 1 81 ? -10.468 -6.086 4.757 1.00 90.69 81 LEU A N 1
ATOM 652 C CA . LEU A 1 81 ? -10.914 -7.402 4.272 1.00 90.69 81 LEU A CA 1
ATOM 653 C C . LEU A 1 81 ? -12.417 -7.447 3.963 1.00 90.69 81 LEU A C 1
ATOM 655 O O . LEU A 1 81 ? -12.833 -8.112 3.012 1.00 90.69 81 LEU A O 1
ATOM 659 N N . ASP A 1 82 ? -13.217 -6.717 4.735 1.00 92.44 82 ASP A N 1
ATOM 660 C CA . ASP A 1 82 ? -14.666 -6.629 4.556 1.00 92.44 82 ASP A CA 1
ATOM 661 C C . ASP A 1 82 ? -15.053 -5.702 3.394 1.00 92.44 82 ASP A C 1
ATOM 663 O O . ASP A 1 82 ? -16.197 -5.728 2.926 1.00 92.44 82 ASP A O 1
ATOM 667 N N . THR A 1 83 ? -14.110 -4.894 2.893 1.00 86.88 83 THR A N 1
ATOM 668 C CA . THR A 1 83 ? -14.361 -3.981 1.779 1.00 86.88 83 THR A CA 1
ATOM 669 C C . THR A 1 83 ? -14.686 -4.788 0.516 1.00 86.88 83 THR A C 1
ATOM 671 O O . THR A 1 83 ? -13.852 -5.553 0.019 1.00 86.88 83 THR A O 1
ATOM 674 N N . PRO A 1 84 ? -15.893 -4.630 -0.061 1.00 82.31 84 PRO A N 1
ATOM 675 C CA . PRO A 1 84 ? -16.286 -5.392 -1.231 1.00 82.31 84 PRO A CA 1
ATOM 676 C C . PRO A 1 84 ? -15.415 -5.008 -2.427 1.00 82.31 84 PRO A C 1
ATOM 678 O O . PRO A 1 84 ? -15.528 -3.928 -3.002 1.00 82.31 84 PRO A O 1
ATOM 681 N N . THR A 1 85 ? -14.568 -5.938 -2.852 1.00 76.12 85 THR A N 1
ATOM 682 C CA . THR A 1 85 ? -13.808 -5.814 -4.094 1.00 76.12 85 THR A CA 1
ATOM 683 C C . THR A 1 85 ? -14.742 -5.941 -5.293 1.00 76.12 85 THR A C 1
ATOM 685 O O . THR A 1 85 ? -15.336 -7.000 -5.528 1.00 76.12 85 THR A O 1
ATOM 688 N N . ASN A 1 86 ? -14.848 -4.867 -6.078 1.00 68.75 86 ASN A N 1
ATOM 689 C CA . ASN A 1 86 ? -15.466 -4.883 -7.401 1.00 68.75 86 ASN A CA 1
ATOM 690 C C . ASN A 1 86 ? -14.411 -5.266 -8.448 1.00 68.75 86 ASN A C 1
ATOM 692 O O . ASN A 1 86 ? -13.989 -4.441 -9.257 1.00 68.75 86 ASN A O 1
ATOM 696 N N . HIS A 1 87 ? -13.918 -6.505 -8.380 1.00 62.66 87 HIS A N 1
ATOM 697 C CA . HIS A 1 87 ? -13.019 -6.998 -9.415 1.00 62.66 87 HIS A CA 1
ATOM 698 C C . HIS A 1 87 ? -13.856 -7.454 -10.621 1.00 62.66 87 HIS A C 1
ATOM 700 O O . HIS A 1 87 ? -14.723 -8.317 -10.441 1.00 62.66 87 HIS A O 1
ATOM 706 N N . PRO A 1 88 ? -13.596 -6.956 -11.847 1.00 66.81 88 PRO A N 1
ATOM 707 C CA . PRO A 1 88 ? -14.395 -7.291 -13.033 1.00 66.81 88 PRO A CA 1
ATOM 708 C C . PRO A 1 88 ? -14.418 -8.797 -13.348 1.00 66.81 88 PRO A C 1
ATOM 710 O O . PRO A 1 88 ? -15.315 -9.277 -14.034 1.00 66.81 88 PRO A O 1
ATOM 713 N N . TYR A 1 89 ? -13.474 -9.560 -12.790 1.00 62.81 89 TYR A N 1
ATOM 714 C CA . TYR A 1 89 ? -13.359 -11.010 -12.959 1.00 62.81 89 TYR A CA 1
ATOM 715 C C . TYR A 1 89 ? -13.652 -11.826 -11.689 1.00 62.81 89 TYR A C 1
ATOM 717 O O . TYR A 1 89 ? -13.326 -13.004 -11.635 1.00 62.81 89 TYR A O 1
ATOM 725 N N . LYS A 1 90 ? -14.284 -11.255 -10.654 1.00 63.16 90 LYS A N 1
ATOM 726 C CA . LYS A 1 90 ? -14.562 -11.969 -9.385 1.00 63.16 90 LYS A CA 1
ATOM 727 C C . LYS A 1 90 ? -15.358 -13.278 -9.557 1.00 63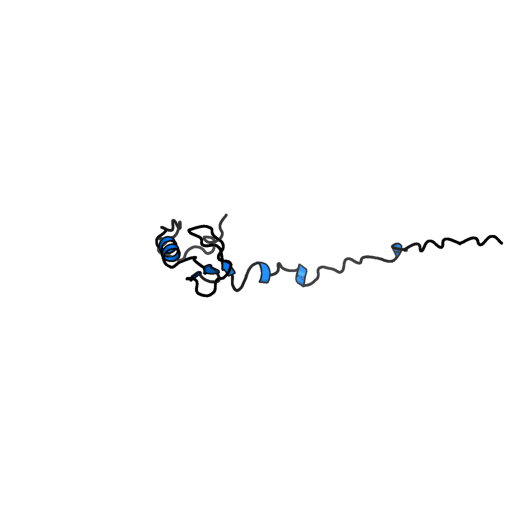.16 90 LYS A C 1
ATOM 729 O O . LYS A 1 90 ? -15.250 -14.176 -8.728 1.00 63.16 90 LYS A O 1
ATOM 734 N N . HIS A 1 91 ? -16.139 -13.395 -10.633 1.00 60.78 91 HIS A N 1
ATOM 735 C CA . HIS A 1 91 ? -16.970 -14.563 -10.952 1.00 60.78 91 HIS A CA 1
ATOM 736 C C . HIS A 1 91 ? -16.519 -15.318 -12.211 1.00 60.78 91 HIS A C 1
ATOM 738 O O . HIS A 1 91 ? -17.296 -16.091 -12.771 1.00 60.78 91 HIS A O 1
ATOM 744 N N . SER A 1 92 ? -15.297 -15.095 -12.706 1.00 59.44 92 SER A N 1
ATOM 745 C CA . SER A 1 92 ? -14.831 -15.794 -13.904 1.00 59.44 92 SER A CA 1
ATOM 746 C 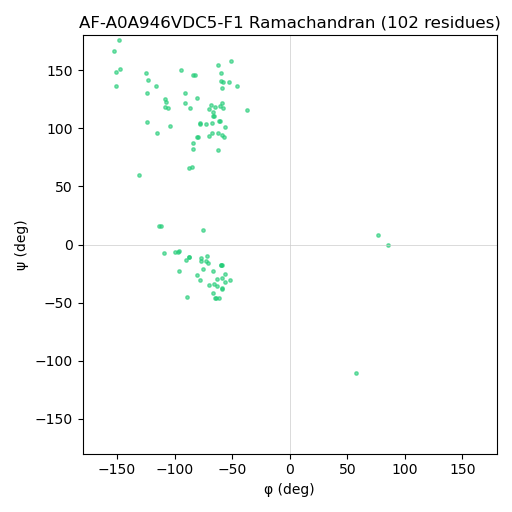C . SER A 1 92 ? -14.680 -17.292 -13.621 1.00 59.44 92 SER A C 1
ATOM 748 O O . SER A 1 92 ? -13.818 -17.705 -12.853 1.00 59.44 92 SER A O 1
ATOM 750 N N . LEU A 1 93 ? -15.507 -18.114 -14.270 1.00 57.53 93 LEU A N 1
ATOM 75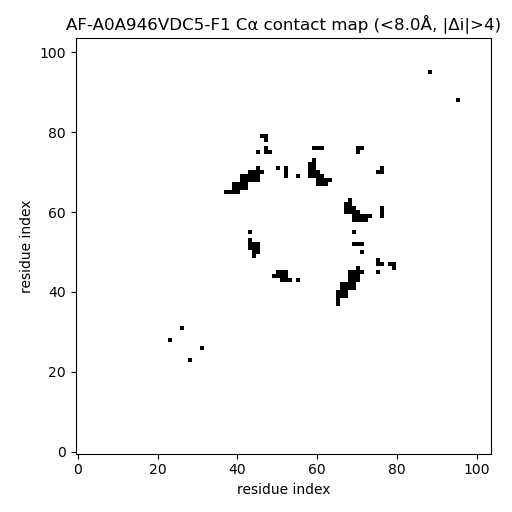1 C CA . LEU A 1 93 ? -15.525 -19.581 -14.143 1.00 57.53 93 LEU A CA 1
ATOM 752 C C . LEU A 1 93 ? -14.360 -20.283 -14.876 1.00 57.53 93 LEU A C 1
ATOM 754 O O . LEU A 1 93 ? -14.389 -21.494 -15.079 1.00 57.53 93 LEU A O 1
ATOM 758 N N . GLY A 1 94 ? -13.343 -19.535 -15.305 1.00 62.28 94 GLY A N 1
ATOM 759 C CA . GLY A 1 94 ? -12.217 -20.031 -16.091 1.00 62.28 94 GLY A CA 1
ATOM 760 C C . GLY A 1 94 ? -10.934 -19.263 -15.788 1.00 62.28 94 GLY A C 1
ATOM 761 O O . GLY A 1 94 ? -10.940 -18.305 -15.017 1.00 62.28 94 GLY A O 1
ATOM 762 N N . ARG A 1 95 ? -9.824 -19.689 -16.401 1.00 59.62 95 ARG A N 1
ATOM 763 C CA . ARG A 1 95 ? -8.541 -18.981 -16.307 1.00 59.62 95 ARG A CA 1
ATOM 764 C C . ARG A 1 95 ? -8.733 -17.557 -16.839 1.00 59.62 95 ARG A C 1
ATOM 766 O O . ARG A 1 95 ? -9.141 -17.387 -17.987 1.00 59.62 95 ARG A O 1
ATOM 773 N N . THR A 1 96 ? -8.457 -16.555 -16.008 1.00 59.00 96 THR A N 1
ATOM 774 C CA . THR A 1 96 ? -8.415 -15.160 -16.450 1.00 59.00 96 THR A CA 1
ATOM 775 C C . THR A 1 96 ? -7.358 -15.027 -17.551 1.00 59.00 96 THR A C 1
ATOM 777 O O . THR A 1 96 ? -6.275 -15.606 -17.414 1.00 59.00 96 THR A O 1
ATOM 780 N N . PRO A 1 97 ? -7.656 -14.336 -18.666 1.00 62.25 97 PRO A N 1
ATOM 781 C CA . PRO A 1 97 ? -6.658 -14.066 -19.693 1.00 62.25 97 PRO A CA 1
ATOM 782 C C . PRO A 1 97 ? -5.428 -13.418 -19.058 1.00 62.25 97 PRO A C 1
ATOM 784 O O . PRO A 1 97 ? -5.564 -12.569 -18.181 1.00 62.25 97 PRO A O 1
ATOM 787 N N . GLU A 1 98 ? -4.234 -13.799 -19.498 1.00 57.66 98 GLU A N 1
ATOM 788 C CA . GLU A 1 98 ? -2.966 -13.226 -19.016 1.00 57.66 98 GLU A CA 1
ATOM 789 C C . GLU A 1 98 ? -2.861 -11.705 -19.248 1.00 57.66 98 GLU A C 1
ATOM 791 O O . GLU A 1 98 ? -2.121 -11.007 -18.559 1.00 57.66 98 GLU A O 1
ATOM 796 N N . ASP A 1 99 ? -3.702 -11.179 -20.137 1.00 59.91 99 ASP A N 1
ATOM 797 C CA . ASP A 1 99 ? -3.833 -9.759 -20.451 1.00 59.91 99 ASP A CA 1
ATOM 798 C C . ASP A 1 99 ? -4.818 -9.017 -19.528 1.00 59.91 99 ASP A C 1
ATOM 800 O O . ASP A 1 99 ? -4.880 -7.791 -19.556 1.00 59.91 99 ASP A O 1
ATOM 804 N N . ALA A 1 100 ? -5.593 -9.735 -18.706 1.00 56.38 100 ALA A N 1
ATOM 805 C CA . ALA A 1 100 ? -6.595 -9.153 -17.808 1.00 56.38 100 ALA A CA 1
ATOM 806 C C . ALA A 1 100 ? -5.984 -8.425 -16.595 1.00 56.38 100 ALA A C 1
ATOM 808 O O . ALA A 1 100 ? -6.691 -7.673 -15.929 1.00 56.38 100 ALA A O 1
ATOM 809 N N . ASP A 1 101 ? -4.693 -8.648 -16.327 1.00 56.88 101 ASP A N 1
ATOM 810 C CA . ASP A 1 101 ? -3.915 -8.025 -15.243 1.00 56.88 101 ASP A CA 1
ATOM 811 C C . ASP A 1 101 ? -3.109 -6.796 -15.719 1.00 56.88 101 ASP A C 1
ATOM 813 O O . ASP A 1 101 ? -2.506 -6.067 -14.933 1.00 56.88 101 ASP A O 1
ATOM 817 N N . ARG A 1 102 ? -3.104 -6.512 -17.031 1.00 55.53 102 ARG A N 1
ATOM 818 C CA . ARG A 1 102 ? -2.545 -5.266 -17.569 1.00 55.53 102 ARG A CA 1
ATOM 819 C C . ARG A 1 102 ? -3.601 -4.170 -17.477 1.00 55.53 102 ARG A C 1
ATOM 821 O O . ARG A 1 102 ? -4.302 -3.896 -18.448 1.00 55.53 102 ARG A O 1
ATOM 828 N N . GLY A 1 103 ? -3.728 -3.565 -16.297 1.00 50.66 103 GLY A N 1
ATOM 829 C CA . GLY A 1 103 ? -4.431 -2.289 -16.140 1.00 50.66 103 GLY A CA 1
ATOM 830 C C . GLY A 1 103 ? -4.002 -1.295 -17.232 1.00 50.66 103 GLY A C 1
ATOM 831 O O . GLY A 1 103 ? -2.824 -1.258 -17.594 1.00 50.66 103 GLY A O 1
ATOM 832 N N . GLY A 1 104 ? -4.984 -0.589 -17.803 1.00 40.06 104 GLY A N 1
ATOM 833 C CA . GLY A 1 104 ? -4.817 0.310 -18.954 1.00 40.06 104 GLY A CA 1
ATOM 834 C C . GLY A 1 104 ? -3.943 1.531 -18.708 1.00 40.06 104 GLY A C 1
ATOM 835 O O . GLY A 1 104 ? -3.746 1.906 -17.531 1.00 40.06 104 GLY A O 1
#

Radius of gyration: 28.96 Å; Cα contacts (8 Å, |Δi|>4): 78; chains: 1; bounding box: 79×66×45 Å

Secondary structure (DSSP, 8-state):
-------------GGG---------GGGSS--HHHHS-S-EEE-B-TTT--B-S--TT--EEEETTEEEE-SSHHHHHHHHHS----TTTT-SSPPPGGGG---

Solvent-accessible surface area (backbone atoms only — not comparable to full-atom values): 7115 Å² total; per-residue (Å²): 138,84,84,78,79,77,82,77,76,80,74,82,71,63,89,77,65,73,78,68,77,72,67,82,51,81,73,70,75,48,81,66,56,72,82,78,57,65,82,66,44,80,41,46,47,15,87,77,81,66,48,73,48,90,69,64,80,92,43,43,70,50,77,59,90,50,36,36,40,35,24,88,35,69,65,49,46,48,53,56,71,69,50,82,79,88,52,98,61,78,80,58,94,58,84,74,59,86,67,74,77,62,76,130

Mean predicted aligned error: 16.45 Å

Sequence (104 aa):
MNNSVKQQTARNRFEGLNWIATGALPRDRAQSRRLHEPDHMINTIDPVTGHDIRNVMGHPHLRDGKLTIYFESEETMQAFLDTPTNHPYKHSLGRTPEDADRGG

Nearest PDB structures (foldseek):
  3tnd-assembly1_B  TM=3.739E-01  e=2.448E+00  Shigella flexneri

Foldseek 3Di:
DDDDPPPPPPPPCCVPPPPPVPPDDPPNPDDDCCVVPPQAAEAQQLPQPRDGNPDQPPFDWDDDRRYIYGHPHPVSVVVV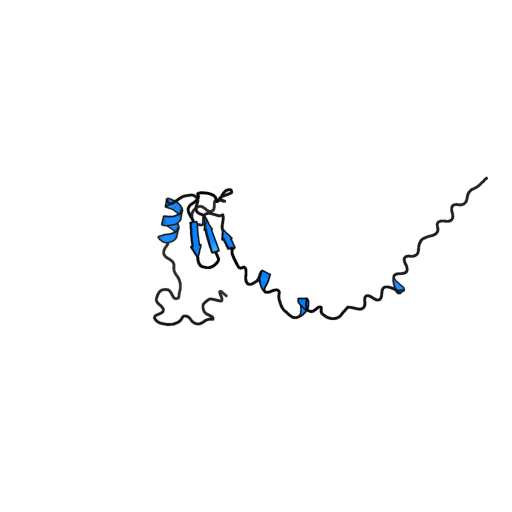VPPDDPQVCPPPPDDDPPCSPPDD

pLDDT: mean 74.52, std 17.44, range [37.25, 96.38]